Protein AF-A0A081NII3-F1 (afdb_monomer_lite)

InterPro domains:
  IPR015995 Microcystin LR degradation protein MlrC, N-terminal [PF07364] (2-95)

Radius of gyration: 14.78 Å; chains: 1; bounding box: 30×26×40 Å

Foldseek 3Di:
DEEEEEEEEEEADQPAPDEAEQVQWDWDDPPDPPDDVQQCVVVVVVVVCVVVVYHYQYDIYTYGYHHHHHDPVNVVVVVVRSVVSVVVSPPGDDYDYPDPHPPPDD

pLDDT: mean 80.7, std 17.25, range [35.09, 96.69]

Sequence (106 aa):
MRIFAGGIITETNTFSPVPTGYEDFISSNEQDQDLPNECLIMRHLQTAAQQRQWEITPSFIAVAEPGGVTTRQAYEQLRDNLLEDLRQALPVDIYPLDFKMLLGDK

Secondary structure (DSSP, 8-state):
-EEEEEEEE--B-TT-SS-B-GGG-EE--TT-SS--GGGHHHHHHHHHHHHTT-EEEEEEEEE--SBSPBPHHHHHHHHHHHHHHHHHH-S-SB--EEEE--B---

Organism: NCBI:txid1137799

Structure (mmCIF, N/CA/C/O backbone):
data_AF-A0A081NII3-F1
#
_entry.id   AF-A0A081NII3-F1
#
loop_
_atom_site.group_PDB
_atom_site.id
_atom_site.type_symbol
_atom_site.label_atom_id
_atom_site.label_alt_id
_atom_site.label_comp_id
_atom_site.label_asym_id
_atom_site.label_entity_id
_atom_site.label_seq_id
_atom_site.pdbx_PDB_ins_code
_atom_site.Cartn_x
_atom_site.Cartn_y
_atom_site.Cartn_z
_atom_site.occupancy
_atom_site.B_iso_or_equiv
_atom_site.auth_seq_id
_atom_site.auth_comp_id
_atom_site.auth_asym_id
_atom_site.auth_atom_id
_atom_site.pdbx_PDB_model_num
ATOM 1 N N . MET A 1 1 ? -18.152 7.029 14.282 1.00 86.94 1 MET A N 1
ATOM 2 C CA . MET A 1 1 ? -18.000 6.526 12.903 1.00 86.94 1 MET A CA 1
ATOM 3 C C . MET A 1 1 ? -16.703 5.752 12.831 1.00 86.94 1 MET A C 1
ATOM 5 O O . MET A 1 1 ? -15.755 6.190 13.473 1.00 86.94 1 MET A O 1
ATOM 9 N N . ARG A 1 2 ? -16.681 4.633 12.111 1.00 89.75 2 ARG A N 1
ATOM 10 C CA . ARG A 1 2 ? -15.516 3.777 11.871 1.00 89.75 2 ARG A CA 1
ATOM 11 C C . ARG A 1 2 ? -14.976 4.056 10.475 1.00 89.75 2 ARG A C 1
ATOM 13 O O . ARG A 1 2 ? -15.718 3.967 9.504 1.00 89.75 2 ARG A O 1
ATOM 20 N N . ILE A 1 3 ? -13.714 4.426 10.365 1.00 89.38 3 ILE A N 1
ATOM 21 C CA . ILE A 1 3 ? -13.080 4.822 9.108 1.00 89.38 3 ILE A CA 1
ATOM 22 C C . ILE A 1 3 ? -11.941 3.856 8.846 1.00 89.38 3 ILE A C 1
ATOM 24 O O . ILE A 1 3 ? -11.062 3.716 9.687 1.00 89.38 3 ILE A O 1
ATOM 28 N N . PHE A 1 4 ? -11.930 3.228 7.679 1.00 90.62 4 PHE A N 1
ATOM 29 C CA . PHE A 1 4 ? -10.730 2.564 7.182 1.00 90.62 4 PHE A CA 1
ATOM 30 C C . PHE A 1 4 ? -9.959 3.541 6.307 1.00 90.62 4 PHE A C 1
ATOM 32 O O . PHE A 1 4 ? -10.591 4.225 5.510 1.00 90.62 4 PHE A O 1
ATOM 39 N N . ALA A 1 5 ? -8.634 3.607 6.419 1.00 87.06 5 ALA A N 1
ATOM 40 C CA . ALA A 1 5 ? -7.818 4.472 5.569 1.00 87.06 5 ALA A CA 1
ATOM 41 C C . ALA A 1 5 ? -6.563 3.742 5.081 1.00 87.06 5 ALA A C 1
ATOM 43 O O . ALA A 1 5 ? -5.849 3.148 5.879 1.00 87.06 5 ALA A O 1
ATOM 44 N N . GLY A 1 6 ? -6.273 3.832 3.787 1.00 87.31 6 GLY A N 1
ATOM 45 C CA . GLY A 1 6 ? -5.080 3.283 3.141 1.00 87.31 6 GLY A CA 1
ATOM 46 C C . GLY A 1 6 ? -5.086 3.640 1.654 1.00 87.31 6 GLY A C 1
ATOM 47 O O . GLY A 1 6 ? -6.111 4.096 1.137 1.00 87.31 6 GLY A O 1
ATOM 48 N N . GLY A 1 7 ? -3.961 3.480 0.957 1.00 86.44 7 GLY A N 1
ATOM 49 C CA . GLY A 1 7 ? -3.877 3.943 -0.431 1.00 86.44 7 GLY A CA 1
ATOM 50 C C . GLY A 1 7 ? -2.615 3.555 -1.191 1.00 86.44 7 GLY A C 1
ATOM 51 O O . GLY A 1 7 ? -1.623 3.106 -0.617 1.00 86.44 7 GLY A O 1
ATOM 52 N N . ILE A 1 8 ? -2.679 3.745 -2.509 1.00 88.69 8 ILE A N 1
ATOM 53 C CA . ILE A 1 8 ? -1.580 3.524 -3.453 1.00 88.69 8 ILE A CA 1
ATOM 54 C C . ILE A 1 8 ? -1.430 4.804 -4.273 1.00 88.69 8 ILE A C 1
ATOM 56 O O . ILE A 1 8 ? -2.367 5.223 -4.952 1.00 88.69 8 ILE A O 1
ATOM 60 N N . ILE A 1 9 ? -0.252 5.415 -4.217 1.00 86.88 9 ILE A N 1
ATOM 61 C CA . ILE A 1 9 ? 0.025 6.727 -4.795 1.00 86.88 9 ILE A CA 1
ATOM 62 C C . ILE A 1 9 ? 1.184 6.583 -5.778 1.00 86.88 9 ILE A C 1
ATOM 64 O O . ILE A 1 9 ? 2.264 6.123 -5.421 1.00 86.88 9 ILE A O 1
ATOM 68 N N . THR A 1 10 ? 0.952 6.943 -7.036 1.00 87.62 10 THR A N 1
ATOM 69 C CA . THR A 1 10 ? 1.973 6.936 -8.089 1.00 87.62 10 THR A CA 1
ATOM 70 C C . THR A 1 10 ? 1.516 7.810 -9.252 1.00 87.62 10 THR A C 1
ATOM 72 O O . THR A 1 10 ? 0.319 7.972 -9.478 1.00 87.62 10 THR A O 1
ATOM 75 N N . GLU A 1 11 ? 2.446 8.365 -10.021 1.00 88.12 11 GLU A N 1
ATOM 76 C CA . GLU A 1 11 ? 2.134 9.102 -11.245 1.00 88.12 11 GLU A CA 1
ATOM 77 C C . GLU A 1 11 ? 2.688 8.353 -12.457 1.00 88.12 11 GLU A C 1
ATOM 79 O O . GLU A 1 11 ? 3.866 7.998 -12.501 1.00 88.12 11 GLU A O 1
ATOM 84 N N . THR A 1 12 ? 1.824 8.088 -13.442 1.00 89.88 12 THR A N 1
ATOM 85 C CA . THR A 1 12 ? 2.206 7.335 -14.640 1.00 89.88 12 THR A CA 1
ATOM 86 C C . THR A 1 12 ? 2.634 8.280 -15.755 1.00 89.88 12 THR A C 1
ATOM 88 O O . THR A 1 12 ? 1.826 9.031 -16.298 1.00 89.88 12 THR A O 1
ATOM 91 N N . ASN A 1 13 ? 3.891 8.153 -16.162 1.00 88.31 13 ASN A N 1
ATOM 92 C CA . ASN A 1 13 ? 4.462 8.737 -17.363 1.00 88.31 13 ASN A CA 1
ATOM 93 C C . ASN A 1 13 ? 4.612 7.657 -18.446 1.00 88.31 13 ASN A C 1
ATOM 95 O O . ASN A 1 13 ? 5.550 6.857 -18.436 1.00 88.31 13 ASN A O 1
ATOM 99 N N . THR A 1 14 ? 3.715 7.660 -19.431 1.00 89.69 14 THR A N 1
ATOM 100 C CA . THR A 1 14 ? 3.700 6.679 -20.530 1.00 89.69 14 THR A CA 1
ATOM 101 C C . THR A 1 14 ? 4.880 6.795 -21.499 1.00 89.69 14 THR A C 1
ATOM 103 O O . THR A 1 14 ? 5.068 5.904 -22.325 1.00 89.69 14 THR A O 1
ATOM 106 N N . PHE A 1 15 ? 5.686 7.858 -21.410 1.00 90.25 15 PHE A N 1
ATOM 107 C CA . PHE A 1 15 ? 6.919 8.014 -22.188 1.00 90.25 15 PHE A CA 1
ATOM 108 C C . PHE A 1 15 ? 8.145 7.407 -21.495 1.00 90.25 15 PHE A C 1
ATOM 110 O O . PHE A 1 15 ? 9.185 7.246 -22.137 1.00 90.25 15 PHE A O 1
ATOM 117 N N . SER A 1 16 ? 8.050 7.065 -20.205 1.00 91.56 16 SER A N 1
ATOM 118 C CA . SER A 1 16 ? 9.142 6.394 -19.501 1.00 91.56 16 SER A CA 1
ATOM 119 C C . SER A 1 16 ? 9.231 4.926 -19.939 1.00 91.56 16 SER A C 1
ATOM 121 O O . SER A 1 16 ? 8.250 4.188 -19.810 1.00 91.56 16 SER A O 1
ATOM 123 N N . PRO A 1 17 ? 10.397 4.456 -20.422 1.00 92.12 17 PRO A N 1
ATOM 124 C CA . PRO A 1 17 ? 10.581 3.060 -20.809 1.00 92.12 17 PRO A CA 1
ATOM 125 C C . PRO A 1 17 ? 10.777 2.127 -19.605 1.00 92.12 17 PRO A C 1
ATOM 127 O O . PRO A 1 17 ? 10.821 0.911 -19.783 1.00 92.12 17 PRO A O 1
ATOM 130 N N . VAL A 1 18 ? 10.935 2.678 -18.396 1.00 94.50 18 VAL A N 1
ATOM 131 C CA . VAL A 1 18 ? 11.171 1.911 -17.168 1.00 94.50 18 VAL A CA 1
ATOM 132 C C . VAL A 1 18 ? 9.842 1.752 -16.427 1.00 94.50 18 VAL A C 1
ATOM 134 O O . VAL A 1 18 ? 9.315 2.758 -15.949 1.00 94.50 18 VAL A O 1
ATOM 137 N N . PRO A 1 19 ? 9.273 0.535 -16.351 1.00 94.88 19 PRO A N 1
ATOM 138 C CA . PRO A 1 19 ? 8.027 0.303 -15.630 1.00 94.88 19 PRO A CA 1
ATOM 139 C C . PRO A 1 19 ? 8.227 0.443 -14.119 1.00 94.88 19 PRO A C 1
ATOM 141 O O . PRO A 1 19 ? 9.300 0.126 -13.612 1.00 94.88 19 PRO A O 1
ATOM 144 N N . THR A 1 20 ? 7.170 0.837 -13.411 1.00 95.31 20 THR A N 1
ATOM 145 C CA . THR A 1 20 ? 7.169 0.929 -11.943 1.00 95.31 20 THR A CA 1
ATOM 146 C C . THR A 1 20 ? 6.772 -0.427 -11.346 1.00 95.31 20 THR A C 1
ATOM 148 O O . THR A 1 20 ? 5.632 -0.891 -11.486 1.00 95.31 20 THR A O 1
ATOM 151 N N . GLY A 1 21 ? 7.739 -1.113 -10.746 1.00 95.31 21 GLY A N 1
ATOM 152 C CA . GLY A 1 21 ? 7.604 -2.390 -10.054 1.00 95.31 21 GLY A CA 1
ATOM 153 C C . GLY A 1 21 ? 7.150 -2.244 -8.601 1.00 95.31 21 GLY A C 1
ATOM 154 O O . GLY A 1 21 ? 6.946 -1.148 -8.099 1.00 95.31 21 GLY A O 1
ATOM 155 N N . TYR A 1 22 ? 6.968 -3.378 -7.918 1.00 92.88 22 TYR A N 1
ATOM 156 C CA . TYR A 1 22 ? 6.512 -3.400 -6.521 1.00 92.88 22 TYR A CA 1
ATOM 157 C C . TYR A 1 22 ? 7.540 -2.773 -5.568 1.00 92.88 22 TYR A C 1
ATOM 159 O O . TYR A 1 22 ? 7.167 -2.010 -4.688 1.00 92.88 22 TYR A O 1
ATOM 167 N N . GLU A 1 23 ? 8.827 -3.048 -5.792 1.00 91.69 23 GLU A N 1
ATOM 168 C CA . GLU A 1 23 ? 9.942 -2.530 -4.980 1.00 91.69 23 GLU A CA 1
ATOM 169 C C . GLU A 1 23 ? 10.142 -1.009 -5.115 1.00 91.69 23 GLU A C 1
ATOM 171 O O . GLU A 1 23 ? 10.827 -0.408 -4.294 1.00 91.69 23 GLU A O 1
ATOM 176 N N . ASP A 1 24 ? 9.539 -0.379 -6.130 1.00 91.88 24 ASP A N 1
ATOM 177 C CA . ASP A 1 24 ? 9.575 1.078 -6.300 1.00 91.88 24 ASP A CA 1
ATOM 178 C C . ASP A 1 24 ? 8.574 1.792 -5.374 1.00 91.88 24 ASP A C 1
ATOM 180 O O . ASP A 1 24 ? 8.632 3.013 -5.223 1.00 91.88 24 ASP A O 1
ATOM 184 N N . PHE A 1 25 ? 7.648 1.047 -4.755 1.00 89.75 25 PHE A N 1
ATOM 185 C CA . PHE A 1 25 ? 6.718 1.585 -3.772 1.00 89.75 25 PHE A CA 1
ATOM 186 C C . PHE A 1 25 ? 7.330 1.545 -2.374 1.00 89.75 25 PHE A C 1
ATOM 188 O O . PHE A 1 25 ? 7.556 0.487 -1.790 1.00 89.75 25 PHE A O 1
ATOM 195 N N . ILE A 1 26 ? 7.510 2.722 -1.791 1.00 79.50 26 ILE A N 1
ATOM 196 C CA . ILE A 1 26 ? 7.901 2.894 -0.400 1.00 79.50 26 ILE A CA 1
ATOM 197 C C . ILE A 1 26 ? 6.624 2.899 0.447 1.00 79.50 26 ILE A C 1
ATOM 199 O O . ILE A 1 26 ? 5.720 3.707 0.230 1.00 79.50 26 ILE A O 1
ATOM 203 N N . SER A 1 27 ? 6.544 2.002 1.431 1.00 63.59 27 SER A N 1
ATOM 204 C CA . SER A 1 27 ? 5.510 2.023 2.469 1.00 63.59 27 SER A CA 1
ATOM 205 C C . SER A 1 27 ? 6.125 2.512 3.775 1.00 63.59 27 SER A C 1
ATOM 207 O O . SER A 1 27 ? 6.921 1.805 4.396 1.00 63.59 27 SER A O 1
ATOM 209 N N . SER A 1 28 ? 5.798 3.730 4.196 1.00 54.75 28 SER A N 1
ATOM 210 C CA . SER A 1 28 ? 6.349 4.276 5.433 1.00 54.75 28 SER A CA 1
ATOM 211 C C . SER A 1 28 ? 5.630 3.749 6.669 1.00 54.75 28 SER A C 1
ATOM 213 O O . SER A 1 28 ? 4.416 3.918 6.791 1.00 54.75 28 SER A O 1
ATOM 215 N N . ASN A 1 29 ? 6.391 3.234 7.634 1.00 48.81 29 ASN A N 1
ATOM 216 C CA . ASN A 1 29 ? 5.935 3.110 9.016 1.00 48.81 29 ASN A CA 1
ATOM 217 C C . ASN A 1 29 ? 6.161 4.460 9.724 1.00 48.81 29 ASN A C 1
ATOM 219 O O . ASN A 1 29 ? 7.141 5.143 9.444 1.00 48.81 29 ASN A O 1
ATOM 223 N N . GLU A 1 30 ? 5.258 4.851 10.626 1.00 49.00 30 GLU A N 1
ATOM 224 C CA . GLU A 1 30 ? 5.044 6.204 11.188 1.00 49.00 30 GLU A CA 1
ATOM 225 C C . GLU A 1 30 ? 6.266 6.971 11.772 1.00 49.00 30 GLU A C 1
ATOM 227 O O . GLU A 1 30 ? 6.106 8.125 12.181 1.00 49.00 30 GLU A O 1
ATOM 232 N N . GLN A 1 31 ? 7.467 6.385 11.817 1.00 47.56 31 GLN A N 1
ATOM 233 C CA . GLN A 1 31 ? 8.646 6.873 12.547 1.00 47.56 31 GLN A CA 1
ATOM 234 C C . GLN A 1 31 ? 9.670 7.674 11.727 1.00 47.56 31 GLN A C 1
ATOM 236 O O . GLN A 1 31 ? 10.537 8.302 12.335 1.00 47.56 31 GLN A O 1
ATOM 241 N N . ASP A 1 32 ? 9.573 7.716 10.397 1.00 51.59 32 ASP A N 1
ATOM 242 C CA . ASP A 1 32 ? 10.495 8.529 9.596 1.00 51.59 32 ASP A CA 1
ATOM 243 C C . ASP A 1 32 ? 10.108 10.019 9.623 1.00 51.59 32 ASP A C 1
ATOM 245 O O . ASP A 1 32 ? 8.937 10.405 9.514 1.00 51.59 32 ASP A O 1
ATOM 249 N N . GLN A 1 33 ? 11.112 10.873 9.838 1.00 53.44 33 GLN A N 1
ATOM 250 C CA . GLN A 1 33 ? 10.954 12.333 9.882 1.00 53.44 33 GLN A CA 1
ATOM 251 C C . GLN A 1 33 ? 11.012 12.968 8.482 1.00 53.44 33 GLN A C 1
ATOM 253 O O . GLN A 1 33 ? 10.467 14.054 8.305 1.00 53.44 33 GLN A O 1
ATOM 258 N N . ASP A 1 34 ? 11.560 12.250 7.495 1.00 58.38 34 ASP A N 1
ATOM 259 C CA . ASP A 1 34 ? 11.726 12.682 6.097 1.00 58.38 34 ASP A CA 1
ATOM 260 C C . ASP A 1 34 ? 10.737 11.982 5.148 1.00 58.38 34 ASP A C 1
ATOM 262 O O . ASP A 1 34 ? 11.071 11.607 4.024 1.00 58.38 34 ASP A O 1
ATOM 266 N N . LEU A 1 35 ? 9.508 11.746 5.610 1.00 55.94 35 LEU A N 1
ATOM 267 C CA . LEU A 1 35 ? 8.503 11.086 4.783 1.00 55.94 35 LEU A CA 1
ATOM 268 C C . LEU A 1 35 ? 8.016 11.985 3.640 1.00 55.94 35 LEU A C 1
ATOM 270 O O . LEU A 1 35 ? 7.818 13.183 3.866 1.00 55.94 35 LEU A O 1
ATOM 274 N N . PRO A 1 36 ? 7.735 11.411 2.450 1.00 61.00 36 PRO A N 1
ATOM 275 C CA . PRO A 1 36 ? 6.977 12.101 1.414 1.00 61.00 36 PRO A CA 1
ATOM 276 C C . PRO A 1 36 ? 5.705 12.711 2.012 1.00 61.00 36 PRO A C 1
ATOM 278 O O . PRO A 1 36 ? 5.058 12.105 2.875 1.00 61.00 36 PRO A O 1
ATOM 281 N N . ASN A 1 37 ? 5.337 13.916 1.571 1.00 64.75 37 ASN A N 1
ATOM 282 C CA . ASN A 1 37 ? 4.156 14.626 2.079 1.00 64.75 37 ASN A CA 1
ATOM 283 C C . ASN A 1 37 ? 2.883 13.775 1.958 1.00 64.75 37 ASN A C 1
ATOM 285 O O . ASN A 1 37 ? 1.971 13.874 2.777 1.00 64.75 37 ASN A O 1
ATOM 289 N N . GLU A 1 38 ? 2.846 12.907 0.957 1.00 64.69 38 GLU A N 1
ATOM 290 C CA . GLU A 1 38 ? 1.813 11.926 0.665 1.00 64.69 38 GLU A CA 1
ATOM 291 C C . GLU A 1 38 ? 1.570 10.974 1.847 1.00 64.69 38 GLU A C 1
ATOM 293 O O . GLU A 1 38 ? 0.429 10.611 2.117 1.00 64.69 38 GLU A O 1
ATOM 298 N N . CYS A 1 39 ? 2.598 10.644 2.633 1.00 63.88 39 CYS A N 1
ATOM 299 C CA . CYS A 1 39 ? 2.463 9.826 3.839 1.00 63.88 39 CYS A CA 1
ATOM 300 C C . CYS A 1 39 ? 1.909 10.614 5.043 1.00 63.88 39 CYS A C 1
ATOM 302 O O . CYS A 1 39 ? 1.387 10.020 5.991 1.00 63.88 39 CYS A O 1
ATOM 304 N N . LEU A 1 40 ? 1.958 11.955 5.022 1.00 71.75 40 LEU A N 1
ATOM 305 C CA . LEU A 1 40 ? 1.380 12.799 6.079 1.00 71.75 40 LEU A CA 1
ATOM 306 C C . LEU A 1 40 ? -0.154 12.797 6.063 1.00 71.75 40 LEU A C 1
ATOM 308 O O . LEU A 1 40 ? -0.770 13.132 7.080 1.00 71.75 40 LEU A O 1
ATOM 312 N N . ILE A 1 41 ? -0.789 12.387 4.957 1.00 75.44 41 ILE A N 1
ATOM 313 C CA . ILE A 1 41 ? -2.253 12.326 4.852 1.00 75.44 41 ILE A CA 1
ATOM 314 C C . ILE A 1 41 ? -2.864 11.443 5.949 1.00 75.44 41 ILE A C 1
ATOM 316 O O . ILE A 1 41 ? -3.886 11.812 6.530 1.00 75.44 41 ILE A O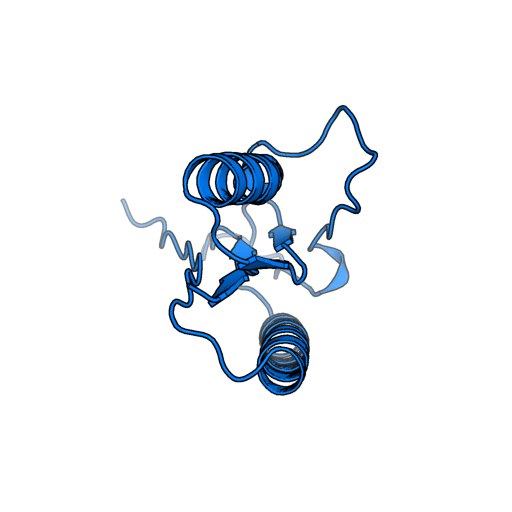 1
ATOM 320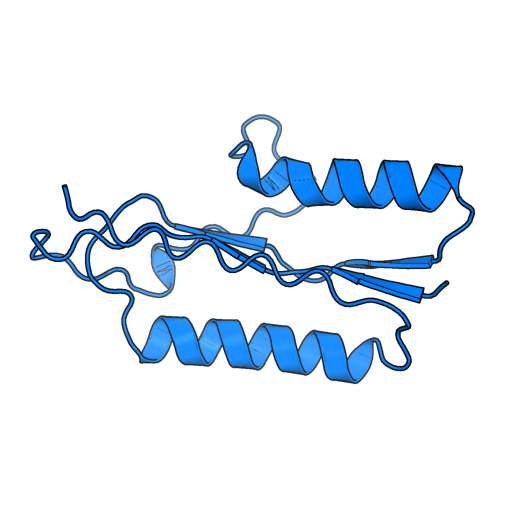 N N . MET A 1 42 ? -2.196 10.344 6.323 1.00 79.75 42 MET A N 1
ATOM 321 C CA . MET A 1 42 ? -2.653 9.467 7.403 1.00 79.75 42 MET A CA 1
ATOM 322 C C . MET A 1 42 ? -2.654 10.188 8.754 1.00 79.75 42 MET A C 1
ATOM 324 O O . MET A 1 42 ? -3.647 10.141 9.480 1.00 79.75 42 MET A O 1
ATOM 328 N N . ARG A 1 43 ? -1.587 10.940 9.063 1.00 81.06 43 ARG A N 1
ATOM 329 C CA . ARG A 1 43 ? -1.490 11.728 10.306 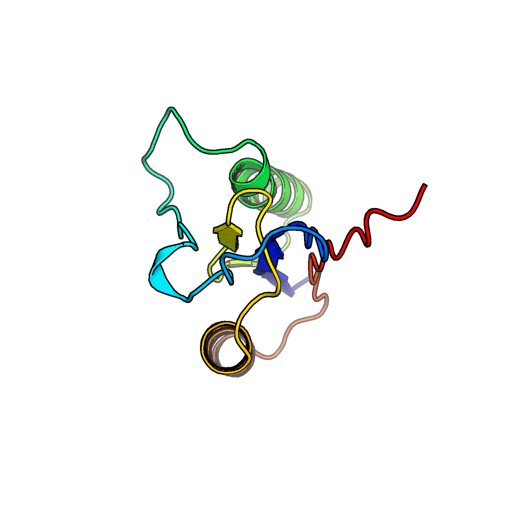1.00 81.06 43 ARG A CA 1
ATOM 330 C C . ARG A 1 43 ? -2.592 12.788 10.382 1.00 81.06 43 ARG A C 1
ATOM 332 O O . ARG A 1 43 ? -3.193 12.997 11.441 1.00 81.06 43 ARG A O 1
ATOM 339 N N . HIS A 1 44 ? -2.900 13.444 9.262 1.00 83.12 44 HIS A N 1
ATOM 340 C CA . HIS A 1 44 ? -4.005 14.401 9.190 1.00 83.12 44 HIS A CA 1
ATOM 341 C C . HIS A 1 44 ? -5.371 13.734 9.396 1.00 83.12 44 HIS A C 1
ATOM 343 O O . HIS A 1 44 ? -6.188 14.260 10.156 1.00 83.12 44 HIS A O 1
ATOM 349 N N . LEU A 1 45 ? -5.612 12.569 8.784 1.00 81.44 45 LEU A N 1
ATOM 350 C CA . LEU A 1 45 ? -6.844 11.797 8.973 1.00 81.44 45 LEU A CA 1
ATOM 351 C C . LEU A 1 45 ? -7.012 11.336 10.424 1.00 81.44 45 LEU A C 1
ATOM 353 O O . LEU A 1 45 ? -8.084 11.528 10.997 1.00 81.44 45 LEU A O 1
ATOM 357 N N . GLN A 1 46 ? -5.955 10.807 11.044 1.00 84.81 46 GLN A N 1
ATOM 358 C CA . GLN A 1 46 ? -5.946 10.418 12.458 1.00 84.81 46 GLN A CA 1
ATOM 359 C C . GLN A 1 46 ? -6.264 11.614 13.368 1.00 84.81 46 GLN A C 1
ATOM 361 O O . GLN A 1 46 ? -7.140 11.527 14.230 1.00 84.81 46 GLN A O 1
ATOM 366 N N . THR A 1 47 ? -5.628 12.766 13.127 1.00 88.06 47 THR A N 1
ATOM 367 C CA . THR A 1 47 ? -5.881 14.002 13.888 1.00 88.06 47 THR A CA 1
ATOM 368 C C . THR A 1 47 ? -7.338 14.458 13.746 1.00 88.06 47 THR A C 1
ATOM 370 O O . THR A 1 47 ? -8.002 14.788 14.732 1.00 88.06 47 THR A O 1
ATOM 373 N N . ALA A 1 48 ? -7.869 14.452 12.521 1.00 87.69 48 ALA A N 1
ATOM 374 C CA . ALA A 1 48 ? -9.245 14.845 12.239 1.00 87.69 48 ALA A CA 1
ATOM 375 C C . ALA A 1 48 ? -10.276 13.877 12.845 1.00 87.69 48 ALA A C 1
ATOM 377 O O . ALA A 1 48 ? -11.329 14.333 13.308 1.00 87.69 48 ALA A O 1
ATOM 378 N N . ALA A 1 49 ? -9.974 12.574 12.854 1.00 89.12 49 ALA A N 1
ATOM 379 C CA . ALA A 1 49 ? -10.787 11.535 13.476 1.00 89.12 49 ALA A CA 1
ATOM 380 C C . ALA A 1 49 ? -10.822 11.697 14.999 1.00 89.12 49 ALA A C 1
ATOM 382 O O . ALA A 1 49 ? -11.906 11.707 15.583 1.00 89.12 49 ALA A O 1
ATOM 383 N N . GLN A 1 50 ? -9.670 11.944 15.632 1.00 89.94 50 GLN A N 1
ATOM 384 C CA . GLN A 1 50 ? -9.580 12.188 17.072 1.00 89.94 50 GLN A CA 1
ATOM 385 C C . GLN A 1 50 ? -10.441 13.384 17.501 1.00 89.94 50 GLN A C 1
ATOM 387 O O . GLN A 1 50 ? -11.221 13.278 18.447 1.00 89.94 50 GLN A O 1
ATOM 392 N N . GLN A 1 51 ? -10.365 14.505 16.775 1.00 93.69 51 GLN A N 1
ATOM 393 C CA . GLN A 1 51 ? -11.174 15.702 17.051 1.00 93.69 51 GLN A CA 1
ATOM 394 C C . GLN A 1 51 ? -12.686 15.451 16.956 1.00 93.69 51 GLN A C 1
ATOM 396 O O . GLN A 1 51 ? -13.469 16.149 17.596 1.00 93.69 51 GLN A O 1
ATOM 401 N N . ARG A 1 52 ? -13.100 14.471 16.148 1.00 93.38 52 ARG A N 1
ATOM 402 C CA . ARG A 1 52 ? -14.507 14.128 15.892 1.00 93.38 52 ARG A CA 1
ATOM 403 C C . ARG A 1 52 ? -14.970 12.883 16.645 1.00 93.38 52 ARG A C 1
ATOM 405 O O . ARG A 1 52 ? -16.103 12.453 16.445 1.00 93.38 52 ARG A O 1
ATOM 412 N N . GLN A 1 53 ? -14.110 12.309 17.492 1.00 93.31 53 GLN A N 1
ATOM 413 C CA . GLN A 1 53 ? -14.359 11.050 18.202 1.00 93.31 53 GLN A CA 1
ATOM 414 C C . GLN A 1 53 ? -14.749 9.911 17.241 1.00 93.31 53 GLN A C 1
ATOM 416 O O . GLN A 1 53 ? -15.643 9.106 17.510 1.00 93.31 53 GLN A O 1
ATOM 421 N N . TRP A 1 54 ? -14.106 9.879 16.075 1.00 92.50 54 TRP A N 1
ATOM 422 C CA . TRP A 1 54 ? -14.218 8.792 15.112 1.00 92.50 54 TRP A CA 1
ATOM 423 C C . TRP A 1 54 ? -13.145 7.740 15.386 1.00 92.50 54 TRP A C 1
ATOM 425 O O . TRP A 1 54 ? -12.034 8.062 15.800 1.00 92.50 54 TRP A O 1
ATOM 435 N N . GLU A 1 55 ? -13.491 6.482 15.147 1.00 90.94 55 GLU A N 1
ATOM 436 C CA . GLU A 1 55 ? -12.558 5.364 15.175 1.00 90.94 55 GLU A CA 1
ATOM 437 C C . GLU A 1 55 ? -11.913 5.252 13.795 1.00 90.94 55 GLU A C 1
ATOM 439 O O . GLU A 1 55 ? -12.619 5.231 12.785 1.00 90.94 55 GLU A O 1
ATOM 444 N N . ILE A 1 56 ? -10.584 5.207 13.745 1.00 88.62 56 ILE A N 1
ATOM 445 C CA . ILE A 1 56 ? -9.823 5.057 12.506 1.00 88.62 56 ILE A CA 1
ATOM 446 C C . ILE A 1 56 ? -9.006 3.766 12.558 1.00 88.62 56 ILE A C 1
ATOM 448 O O . ILE A 1 56 ? -8.299 3.508 13.529 1.00 88.62 56 ILE A O 1
ATOM 452 N N . THR A 1 57 ? -9.106 2.967 11.503 1.00 90.50 57 THR A N 1
ATOM 453 C CA . THR A 1 57 ? -8.331 1.749 11.277 1.00 90.50 57 THR A CA 1
ATOM 454 C C . THR A 1 57 ? -7.401 2.002 10.090 1.00 90.50 57 THR A C 1
ATOM 456 O O . THR A 1 57 ? -7.846 1.919 8.940 1.00 90.50 57 THR A O 1
ATOM 459 N N . PRO A 1 58 ? -6.141 2.395 10.339 1.00 86.69 58 PRO A N 1
ATOM 460 C CA . PRO A 1 58 ? -5.178 2.614 9.272 1.00 86.69 58 PRO A CA 1
ATOM 461 C C . PRO A 1 58 ? -4.683 1.277 8.700 1.00 86.69 58 PRO A C 1
ATOM 463 O O . PRO A 1 58 ? -4.415 0.332 9.439 1.00 86.69 58 PRO A O 1
ATOM 466 N N . SER A 1 59 ? -4.545 1.235 7.382 1.00 88.75 59 SER A N 1
ATOM 467 C CA . SER A 1 59 ? -3.731 0.293 6.613 1.00 88.75 59 SER A CA 1
ATOM 468 C C . SER A 1 59 ? -2.476 1.040 6.126 1.00 88.75 59 SER A C 1
ATOM 470 O O . SER A 1 59 ? -2.102 2.077 6.684 1.00 88.75 59 SER A O 1
ATOM 472 N N . PHE A 1 60 ? -1.802 0.534 5.100 1.00 85.56 60 PHE A N 1
ATOM 473 C CA . PHE A 1 60 ? -0.613 1.147 4.528 1.00 85.56 60 PHE A CA 1
ATOM 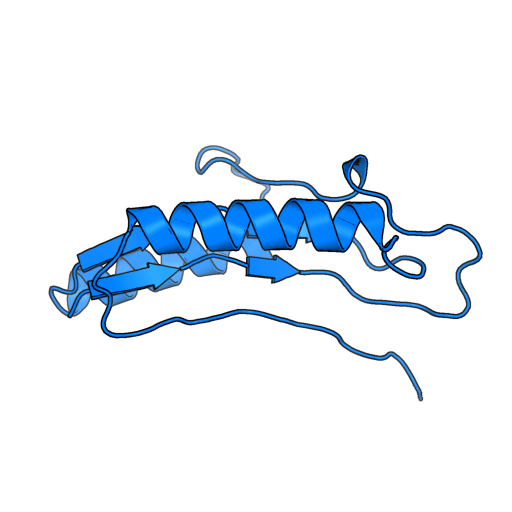474 C C . PHE A 1 60 ? -0.946 2.253 3.516 1.00 85.56 60 PHE A C 1
ATOM 476 O O . PHE A 1 60 ? -2.016 2.296 2.899 1.00 85.56 60 PHE A O 1
ATOM 483 N N . ILE A 1 61 ? 0.032 3.135 3.316 1.00 84.62 61 ILE A N 1
ATOM 484 C CA . ILE A 1 61 ? 0.125 4.009 2.148 1.00 84.62 61 ILE A CA 1
ATOM 485 C C . ILE A 1 61 ? 1.389 3.600 1.401 1.00 84.62 61 ILE A C 1
ATOM 487 O O . ILE A 1 61 ? 2.479 3.644 1.968 1.00 84.62 61 ILE A O 1
ATOM 491 N N . ALA A 1 62 ? 1.227 3.167 0.155 1.00 87.00 62 ALA A N 1
ATOM 492 C CA . ALA A 1 62 ? 2.325 2.808 -0.732 1.00 87.00 62 ALA A CA 1
ATOM 493 C C . ALA A 1 62 ? 2.543 3.941 -1.733 1.00 87.00 62 ALA A C 1
ATOM 495 O O . ALA A 1 62 ? 1.617 4.285 -2.468 1.00 87.00 62 ALA A O 1
ATOM 496 N N . VAL A 1 63 ? 3.747 4.510 -1.773 1.00 86.62 63 VAL A N 1
ATOM 497 C CA . VAL A 1 63 ? 4.082 5.644 -2.644 1.00 86.62 63 VAL A CA 1
ATOM 498 C C . VAL A 1 63 ? 5.228 5.264 -3.567 1.00 86.62 63 VAL A C 1
ATOM 500 O O . VAL A 1 63 ? 6.276 4.846 -3.088 1.00 86.62 63 VAL A O 1
ATOM 503 N N . ALA A 1 64 ? 5.045 5.435 -4.871 1.00 88.94 64 ALA A N 1
ATOM 504 C CA . ALA A 1 64 ? 6.128 5.386 -5.846 1.00 88.94 64 ALA A CA 1
ATOM 505 C C . ALA A 1 64 ? 6.291 6.757 -6.509 1.00 88.94 64 ALA A C 1
ATOM 507 O O . ALA A 1 64 ? 5.300 7.423 -6.823 1.00 88.94 64 ALA A O 1
ATOM 508 N N . GLU A 1 65 ? 7.540 7.151 -6.749 1.00 87.12 65 GLU A N 1
ATOM 509 C CA . GLU A 1 65 ? 7.878 8.357 -7.512 1.00 87.12 65 GLU A CA 1
ATOM 510 C C . GLU A 1 65 ? 7.268 8.316 -8.932 1.00 87.12 65 GLU A C 1
ATOM 512 O O . GLU A 1 65 ? 6.972 7.230 -9.452 1.00 87.12 65 GLU A O 1
ATOM 517 N N . PRO A 1 66 ? 7.083 9.475 -9.596 1.00 89.19 66 PRO A N 1
ATOM 518 C CA . PRO A 1 66 ? 6.628 9.523 -10.981 1.00 89.19 66 PRO A CA 1
ATOM 519 C C . PRO A 1 66 ? 7.508 8.663 -11.898 1.00 89.19 66 PRO A C 1
ATOM 521 O O . PRO A 1 66 ? 8.720 8.863 -11.996 1.00 89.19 66 PRO A O 1
ATOM 524 N N . GLY A 1 67 ? 6.895 7.702 -12.587 1.00 89.94 67 GLY A N 1
ATOM 525 C CA . GLY A 1 67 ? 7.617 6.642 -13.290 1.00 89.94 67 GLY A CA 1
ATOM 526 C C . GLY A 1 67 ? 6.858 6.102 -14.493 1.00 89.94 67 GLY A C 1
ATOM 527 O O . GLY A 1 67 ? 5.872 6.686 -14.935 1.00 89.94 67 GLY A O 1
ATOM 528 N N . GLY A 1 68 ? 7.338 5.001 -15.073 1.00 93.00 68 GLY A N 1
ATOM 529 C CA . GLY A 1 68 ? 6.615 4.347 -16.163 1.00 93.00 68 GLY A CA 1
ATOM 530 C C . GLY A 1 68 ? 5.334 3.669 -15.695 1.00 93.00 68 GLY A C 1
ATOM 531 O O . GLY A 1 68 ? 4.871 3.825 -14.568 1.00 93.00 68 GLY A O 1
ATOM 532 N N . VAL A 1 69 ? 4.733 2.890 -16.589 1.00 95.25 69 VAL A N 1
ATOM 533 C CA . VAL A 1 69 ? 3.496 2.165 -16.279 1.00 95.25 69 VAL A CA 1
ATOM 534 C C . VAL A 1 69 ? 3.723 1.232 -15.088 1.00 95.25 69 VAL A C 1
ATOM 536 O O . VAL A 1 69 ? 4.625 0.390 -15.121 1.00 95.25 69 VAL A O 1
ATOM 539 N N . THR A 1 70 ? 2.888 1.357 -14.053 1.00 95.56 70 THR A N 1
ATOM 540 C CA . THR A 1 70 ? 2.875 0.416 -12.930 1.00 95.56 70 THR A CA 1
ATOM 541 C C . THR A 1 70 ? 2.605 -0.988 -13.446 1.00 95.56 70 THR A C 1
ATOM 543 O O . THR A 1 70 ? 1.614 -1.239 -14.139 1.00 95.56 70 THR A O 1
ATOM 546 N N . THR A 1 71 ? 3.489 -1.925 -13.115 1.00 96.31 71 THR A N 1
ATOM 547 C CA . THR A 1 71 ? 3.308 -3.314 -13.536 1.00 96.31 71 THR A CA 1
ATOM 548 C C . THR A 1 71 ? 2.006 -3.877 -12.965 1.00 96.31 71 THR A C 1
ATOM 550 O O . THR A 1 71 ? 1.636 -3.602 -11.821 1.00 96.31 71 THR A O 1
ATOM 553 N N . ARG A 1 72 ? 1.314 -4.717 -13.747 1.00 94.81 72 ARG A N 1
ATOM 554 C CA . ARG A 1 72 ? 0.098 -5.406 -13.283 1.00 94.81 72 ARG A CA 1
ATOM 555 C C . ARG A 1 72 ? 0.346 -6.143 -11.965 1.00 94.81 72 ARG A C 1
ATOM 557 O O . ARG A 1 72 ? -0.477 -6.046 -11.067 1.00 94.81 72 ARG A O 1
ATOM 564 N N . GLN A 1 73 ? 1.481 -6.836 -11.859 1.00 96.69 73 GLN A N 1
ATOM 565 C CA . GLN A 1 73 ? 1.864 -7.572 -10.658 1.00 96.69 73 GLN A CA 1
ATOM 566 C C . GLN A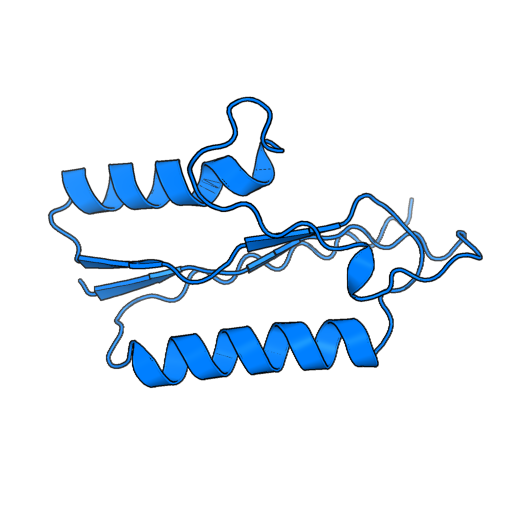 1 73 ? 1.956 -6.654 -9.431 1.00 96.69 73 GLN A C 1
ATOM 568 O O . GLN A 1 73 ? 1.364 -6.974 -8.405 1.00 96.69 73 GLN A O 1
ATOM 573 N N . ALA A 1 74 ? 2.643 -5.509 -9.541 1.00 94.75 74 ALA A N 1
ATOM 574 C CA . ALA A 1 74 ? 2.753 -4.553 -8.440 1.00 94.75 74 ALA A CA 1
ATOM 575 C C . ALA A 1 74 ? 1.379 -4.029 -8.004 1.00 94.75 74 ALA A C 1
ATOM 577 O O . ALA A 1 74 ? 1.056 -4.048 -6.818 1.00 94.75 74 ALA A O 1
ATOM 578 N N . TYR A 1 75 ? 0.545 -3.626 -8.970 1.00 94.31 75 TYR A N 1
ATOM 579 C CA . TYR A 1 75 ? -0.801 -3.133 -8.689 1.00 94.31 75 TYR A CA 1
ATOM 580 C C . TYR A 1 75 ? -1.683 -4.190 -8.017 1.00 94.31 75 TYR A C 1
ATOM 582 O O . TYR A 1 75 ? -2.323 -3.899 -7.011 1.00 94.31 75 TYR A O 1
ATOM 590 N N . GLU A 1 76 ? -1.730 -5.408 -8.560 1.00 95.69 76 GLU A N 1
ATOM 591 C CA . GLU A 1 76 ? -2.572 -6.480 -8.026 1.00 95.69 76 GLU A CA 1
ATOM 592 C C . GLU A 1 76 ? -2.132 -6.877 -6.616 1.00 95.69 76 GLU A C 1
ATOM 594 O O . GLU A 1 76 ? -2.983 -7.000 -5.742 1.00 95.69 76 GLU A O 1
ATOM 599 N N . GLN A 1 77 ? -0.825 -6.967 -6.357 1.00 95.56 77 GLN A N 1
ATOM 600 C CA . GLN A 1 77 ? -0.303 -7.278 -5.028 1.00 95.56 77 GLN A CA 1
ATOM 601 C C . GLN A 1 77 ? -0.662 -6.200 -3.994 1.00 95.56 77 GLN A C 1
ATOM 603 O O . GLN A 1 77 ? -1.176 -6.521 -2.924 1.00 95.56 77 GLN A O 1
ATOM 608 N N . LEU A 1 78 ? -0.446 -4.918 -4.311 1.00 93.62 78 LEU A N 1
ATOM 609 C CA . LEU A 1 78 ? -0.813 -3.817 -3.413 1.00 93.62 78 LEU A CA 1
ATOM 610 C C . LEU A 1 78 ? -2.332 -3.748 -3.203 1.00 93.62 78 LEU A C 1
ATOM 612 O O . LEU A 1 78 ? -2.801 -3.627 -2.075 1.00 93.62 78 LEU A O 1
ATOM 616 N N . ARG A 1 79 ? -3.122 -3.873 -4.274 1.00 93.56 79 ARG A N 1
ATOM 617 C CA . ARG A 1 79 ? -4.587 -3.894 -4.193 1.00 93.56 79 ARG A CA 1
ATOM 618 C C . ARG A 1 79 ? -5.072 -5.024 -3.288 1.00 93.56 79 ARG A C 1
ATOM 620 O O . ARG A 1 79 ? -5.937 -4.792 -2.450 1.00 93.56 79 ARG A O 1
ATOM 627 N N . ASP A 1 80 ? -4.547 -6.230 -3.470 1.00 95.31 80 ASP A N 1
ATOM 628 C CA . ASP A 1 80 ? -5.003 -7.407 -2.734 1.00 95.31 80 ASP A CA 1
ATOM 629 C C . ASP A 1 80 ? -4.648 -7.300 -1.246 1.00 95.31 80 ASP A C 1
ATOM 631 O O . ASP A 1 80 ? -5.501 -7.591 -0.408 1.00 95.31 80 ASP A O 1
ATOM 635 N N . ASN A 1 81 ? -3.466 -6.768 -0.914 1.00 93.25 81 ASN A N 1
ATOM 636 C CA . ASN A 1 81 ? -3.091 -6.453 0.468 1.00 93.25 81 ASN A CA 1
ATOM 637 C C . ASN A 1 81 ? -4.046 -5.419 1.095 1.00 93.25 81 ASN A C 1
ATOM 639 O O . ASN A 1 81 ? -4.547 -5.623 2.197 1.00 93.25 81 ASN A O 1
ATOM 643 N N . LEU A 1 82 ? -4.359 -4.334 0.378 1.00 90.62 82 LEU A N 1
ATOM 644 C CA . LEU A 1 82 ? -5.256 -3.284 0.875 1.00 90.62 82 LEU A CA 1
ATOM 645 C C . LEU A 1 82 ? -6.689 -3.802 1.092 1.00 90.62 82 LEU A C 1
ATOM 647 O O . LEU A 1 82 ? -7.374 -3.413 2.041 1.00 90.62 82 LEU A O 1
ATOM 651 N N . LEU A 1 83 ? -7.160 -4.681 0.203 1.00 92.69 83 LEU A N 1
ATOM 652 C CA . LEU A 1 83 ? -8.471 -5.318 0.321 1.00 92.69 83 LEU A CA 1
ATOM 653 C C . LEU A 1 83 ? -8.523 -6.339 1.463 1.00 92.69 83 LEU A C 1
ATOM 655 O O . LEU A 1 83 ? -9.578 -6.486 2.081 1.00 92.69 83 LEU A O 1
ATOM 659 N N . GLU A 1 84 ? -7.422 -7.038 1.744 1.00 95.44 84 GLU A N 1
ATOM 660 C CA . GLU A 1 84 ? -7.304 -7.927 2.902 1.00 95.44 84 GLU A CA 1
ATOM 661 C C . GLU A 1 84 ? -7.433 -7.139 4.209 1.00 95.44 84 GLU A C 1
ATOM 663 O O . GLU A 1 84 ? -8.296 -7.463 5.029 1.00 95.44 84 GLU A O 1
ATOM 668 N N . ASP A 1 85 ? -6.674 -6.050 4.351 1.00 92.94 85 ASP A N 1
ATOM 669 C CA . ASP A 1 85 ? -6.735 -5.167 5.520 1.00 92.94 85 ASP A CA 1
ATOM 670 C C . ASP A 1 85 ? -8.141 -4.591 5.718 1.00 92.94 85 ASP A C 1
ATOM 672 O O . ASP A 1 85 ? -8.677 -4.597 6.830 1.00 92.94 85 ASP A O 1
ATOM 676 N N . LEU A 1 86 ? -8.793 -4.152 4.632 1.00 92.19 86 LEU A N 1
ATOM 677 C CA . LEU A 1 86 ? -10.185 -3.706 4.691 1.00 92.19 86 LEU A CA 1
ATOM 678 C C . LEU A 1 86 ? -11.090 -4.812 5.229 1.00 92.19 86 LEU A C 1
ATOM 680 O O . LEU A 1 86 ? -11.919 -4.556 6.102 1.00 92.19 86 LEU A O 1
ATOM 684 N N . ARG A 1 87 ? -10.955 -6.039 4.714 1.00 94.62 87 ARG A N 1
ATOM 685 C CA . ARG A 1 87 ? -11.821 -7.153 5.113 1.00 94.62 87 ARG A CA 1
ATOM 686 C C . ARG A 1 87 ? -11.691 -7.455 6.607 1.00 94.62 87 ARG A C 1
ATOM 688 O O . ARG A 1 87 ? -12.695 -7.790 7.230 1.00 94.62 87 ARG A O 1
ATOM 695 N N . GLN A 1 88 ? -10.494 -7.294 7.170 1.00 94.69 88 GLN A N 1
ATOM 696 C CA . GLN A 1 88 ? -10.228 -7.444 8.604 1.00 94.69 88 GLN A CA 1
ATOM 697 C C . GLN A 1 88 ? -10.745 -6.261 9.437 1.00 94.69 88 GLN A C 1
ATOM 699 O O . GLN A 1 88 ? -11.154 -6.452 10.581 1.00 94.69 88 GLN A O 1
ATOM 704 N N . ALA A 1 89 ? -10.775 -5.055 8.867 1.00 91.81 89 ALA A N 1
ATOM 705 C CA . ALA A 1 89 ? -11.256 -3.844 9.533 1.00 91.81 89 ALA A CA 1
ATOM 706 C C . ALA A 1 89 ? -12.789 -3.723 9.599 1.00 91.81 89 ALA A C 1
ATOM 708 O O . ALA A 1 89 ? -13.314 -2.929 10.389 1.00 91.81 89 ALA A O 1
ATOM 709 N N . LEU A 1 90 ? -13.521 -4.478 8.770 1.00 91.12 90 LEU A N 1
ATOM 710 C CA . LEU A 1 90 ? -14.980 -4.409 8.700 1.00 91.12 90 LEU A CA 1
ATOM 711 C C . LEU A 1 90 ? -15.660 -4.673 10.062 1.00 91.12 90 LEU A C 1
ATOM 713 O O . LEU A 1 90 ? -15.177 -5.460 10.878 1.00 91.12 90 LEU A O 1
ATOM 717 N N . PRO A 1 91 ? -16.844 -4.076 10.305 1.00 92.38 91 PRO A N 1
ATOM 718 C CA . PRO A 1 91 ? -17.535 -3.088 9.463 1.00 92.38 91 PRO A CA 1
ATOM 719 C C . PRO A 1 91 ? -16.950 -1.666 9.578 1.00 92.38 91 PRO A C 1
ATOM 721 O O . PRO A 1 91 ? -16.565 -1.246 10.665 1.00 92.38 91 PRO A O 1
ATOM 724 N N . VAL A 1 92 ? -16.942 -0.901 8.478 1.00 88.94 92 VAL A N 1
ATOM 725 C CA . VAL A 1 92 ? -16.523 0.520 8.440 1.00 88.94 92 VAL A CA 1
ATOM 726 C C . VAL A 1 92 ? -17.598 1.381 7.763 1.00 88.94 92 VAL A C 1
ATOM 728 O O . VAL A 1 92 ? -18.321 0.895 6.897 1.00 88.94 92 VAL A O 1
ATOM 731 N N . ASP A 1 93 ? -17.700 2.651 8.157 1.00 79.69 93 ASP A N 1
ATOM 732 C CA . ASP A 1 93 ? -18.693 3.621 7.672 1.00 79.69 93 ASP A CA 1
ATOM 733 C C . ASP A 1 93 ? -18.190 4.446 6.470 1.00 79.69 93 ASP A C 1
ATOM 735 O O . ASP A 1 93 ? -18.986 4.867 5.632 1.00 79.69 93 ASP A O 1
ATOM 739 N N . ILE A 1 94 ? -16.881 4.722 6.393 1.00 69.75 94 ILE A N 1
ATOM 740 C CA . ILE A 1 94 ? -16.246 5.523 5.329 1.00 69.75 94 ILE A CA 1
ATOM 741 C C . ILE A 1 94 ? -14.960 4.843 4.863 1.00 69.75 94 ILE A C 1
ATOM 743 O O . ILE A 1 94 ? -14.186 4.331 5.675 1.00 69.75 94 ILE A O 1
ATOM 747 N N . TYR A 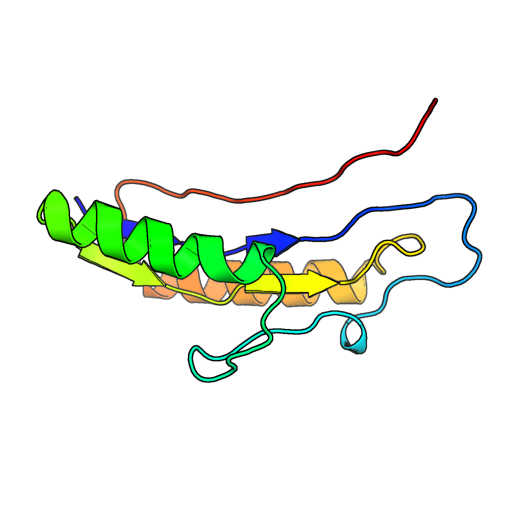1 95 ? -14.726 4.922 3.553 1.00 61.44 95 TYR A N 1
ATOM 748 C CA . TYR A 1 95 ? -13.519 4.456 2.889 1.00 61.44 95 TYR A CA 1
ATOM 749 C C . TYR A 1 95 ? -12.933 5.589 2.014 1.00 61.44 95 TYR A C 1
ATOM 751 O O . TYR A 1 95 ? -13.397 5.792 0.890 1.00 61.44 95 TYR A O 1
ATOM 759 N N . PRO A 1 96 ? -11.951 6.376 2.492 1.00 53.44 96 PRO A N 1
ATOM 760 C CA . PRO A 1 96 ? -11.155 7.262 1.657 1.00 53.44 96 PRO A CA 1
ATOM 761 C C . PRO A 1 96 ? -10.107 6.410 0.931 1.00 53.44 96 PRO A C 1
ATOM 763 O O . PRO A 1 96 ? -9.131 5.964 1.528 1.00 53.44 96 PRO A O 1
ATOM 766 N N . LEU A 1 97 ? -10.347 6.152 -0.351 1.00 54.34 97 LEU A N 1
ATOM 767 C CA . LEU A 1 97 ? -9.403 5.496 -1.251 1.00 54.34 97 LEU A CA 1
ATOM 768 C C . LEU A 1 97 ? -8.668 6.619 -2.001 1.00 54.34 97 LEU A C 1
ATOM 770 O O . LEU A 1 97 ? -9.259 7.243 -2.885 1.00 54.34 97 LEU A O 1
ATOM 774 N N . ASP A 1 98 ? -7.423 6.926 -1.635 1.00 53.44 98 ASP A N 1
ATOM 775 C CA . ASP A 1 98 ? -6.609 7.857 -2.428 1.00 53.44 98 ASP A CA 1
ATOM 776 C C . ASP A 1 98 ? -6.003 7.088 -3.610 1.00 53.44 98 ASP A C 1
ATOM 778 O O . ASP A 1 98 ? -4.982 6.414 -3.481 1.00 53.44 98 ASP A O 1
ATOM 782 N N . PHE A 1 99 ? -6.710 7.113 -4.745 1.00 47.00 99 PHE A N 1
ATOM 783 C CA . PHE A 1 99 ? -6.166 6.748 -6.053 1.00 47.00 99 PHE A CA 1
ATOM 784 C C . PHE A 1 99 ? -5.857 8.028 -6.808 1.00 47.00 99 PHE A C 1
ATOM 786 O O . PHE A 1 99 ? -6.707 8.579 -7.513 1.00 47.00 99 PHE A O 1
ATOM 793 N N . LYS A 1 100 ? -4.614 8.480 -6.709 1.00 47.16 100 LYS A N 1
ATOM 794 C CA . LYS A 1 100 ? -4.109 9.502 -7.612 1.00 47.16 100 LYS A CA 1
ATOM 795 C C . LYS A 1 100 ? -3.481 8.810 -8.813 1.00 47.16 100 LYS A C 1
ATOM 797 O O . LYS A 1 100 ? -2.331 8.417 -8.762 1.00 47.16 100 LYS A O 1
ATOM 802 N N . MET A 1 101 ? -4.252 8.651 -9.887 1.00 41.84 101 MET A N 1
ATOM 803 C CA . MET A 1 101 ? -3.728 8.337 -11.219 1.00 41.84 101 MET A CA 1
ATOM 804 C C . MET A 1 101 ? -3.798 9.628 -12.036 1.00 41.84 101 MET A C 1
ATOM 806 O O . MET A 1 101 ? -4.777 9.881 -12.737 1.00 41.84 101 MET A O 1
ATOM 810 N N . LEU A 1 102 ? -2.799 10.502 -11.882 1.00 41.59 102 LEU A N 1
ATOM 811 C CA . LEU A 1 102 ? -2.640 11.612 -12.816 1.00 41.59 102 LEU A CA 1
ATOM 812 C C . LEU A 1 102 ? -2.065 11.031 -14.107 1.00 41.59 102 LEU A C 1
ATOM 814 O O . LEU A 1 102 ? -0.895 10.668 -14.177 1.00 41.59 102 LEU A O 1
ATOM 818 N N . LEU A 1 103 ? -2.924 10.887 -15.113 1.00 35.09 103 LEU A N 1
ATOM 819 C CA . LEU A 1 103 ? -2.484 10.715 -16.490 1.00 35.09 103 LEU A CA 1
ATOM 820 C C . LEU A 1 103 ? -1.897 12.058 -16.922 1.00 35.09 103 LEU A C 1
ATOM 822 O O . LEU A 1 103 ? -2.637 13.013 -17.169 1.00 35.09 103 LEU A O 1
ATOM 826 N N . GLY A 1 104 ? -0.571 12.150 -16.944 1.00 38.94 104 GLY A N 1
ATOM 827 C CA . GLY A 1 104 ? 0.115 13.281 -17.545 1.00 38.94 104 GLY A CA 1
ATOM 828 C C . GLY A 1 104 ? -0.097 13.258 -19.054 1.00 38.94 104 GLY A C 1
ATOM 829 O O . GLY A 1 104 ? 0.653 12.598 -19.758 1.00 38.94 104 GLY A O 1
ATOM 830 N N . ASP A 1 105 ? -1.110 13.973 -19.540 1.00 42.16 105 ASP A N 1
ATOM 831 C CA . ASP A 1 105 ? -1.251 14.330 -20.952 1.00 42.16 105 ASP A CA 1
ATOM 832 C C . ASP A 1 105 ? -1.787 15.766 -21.071 1.00 42.16 105 ASP A C 1
ATOM 834 O O . ASP A 1 105 ? -2.994 15.991 -21.222 1.00 42.16 105 ASP A O 1
ATOM 838 N N . LYS A 1 106 ? -0.865 16.736 -20.970 1.00 39.62 106 LYS A N 1
ATOM 839 C CA . LYS A 1 106 ? -0.660 17.881 -21.889 1.00 39.62 106 LYS A CA 1
ATOM 840 C C . LYS A 1 106 ? 0.247 18.956 -21.299 1.00 39.62 106 LYS A C 1
ATOM 842 O O . LYS A 1 106 ? -0.009 19.387 -20.156 1.00 39.62 106 LYS A O 1
#